Protein AF-A0A7J4LLW8-F1 (afdb_monomer_lite)

Radius of gy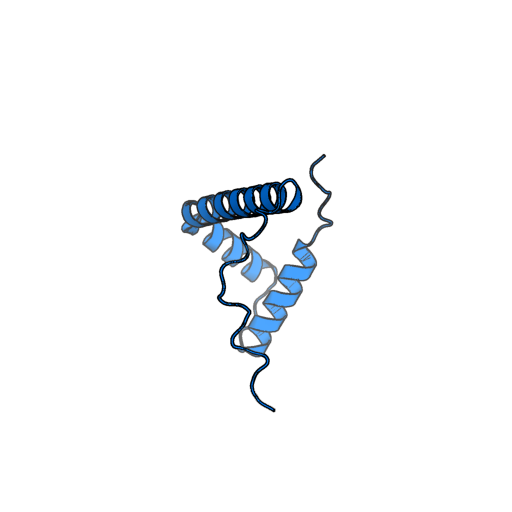ration: 21.95 Å; chains: 1; bounding box: 35×45×52 Å

Structure (mmCIF, N/CA/C/O backbone):
data_AF-A0A7J4LLW8-F1
#
_entry.id   AF-A0A7J4LLW8-F1
#
loop_
_atom_site.group_PDB
_atom_site.id
_atom_site.type_symbol
_atom_site.label_atom_id
_atom_site.label_alt_id
_atom_site.label_comp_id
_atom_site.label_asym_id
_atom_site.label_entity_id
_atom_site.label_seq_id
_atom_site.pdbx_PDB_ins_code
_atom_site.Cartn_x
_atom_site.Cartn_y
_atom_site.Cartn_z
_atom_site.occupancy
_atom_site.B_iso_or_equiv
_atom_site.auth_seq_id
_atom_site.auth_comp_id
_atom_site.auth_asym_id
_atom_site.auth_atom_id
_atom_site.pdbx_PDB_model_num
ATOM 1 N N . MET A 1 1 ? 13.106 16.616 -16.422 1.00 37.84 1 MET A N 1
ATOM 2 C CA . MET A 1 1 ? 11.704 16.861 -16.038 1.00 37.84 1 MET A CA 1
ATOM 3 C C . 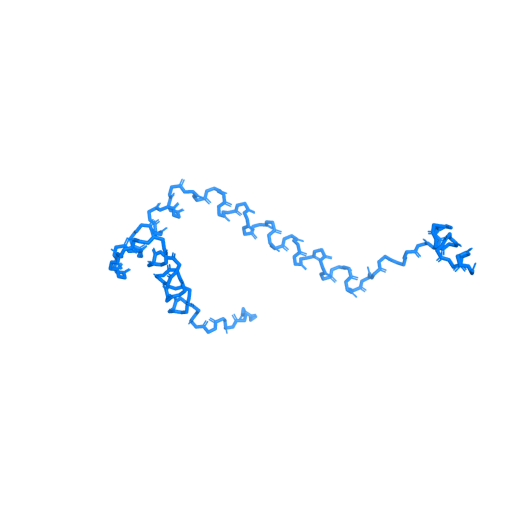MET A 1 1 ? 11.134 15.527 -15.617 1.00 37.84 1 MET A C 1
ATOM 5 O O . MET A 1 1 ? 11.031 14.645 -16.461 1.00 37.84 1 MET A O 1
ATOM 9 N N . GLU A 1 2 ? 10.898 15.335 -14.321 1.00 46.78 2 GLU A N 1
ATOM 10 C CA . GLU A 1 2 ? 10.060 14.217 -13.882 1.00 46.78 2 GLU A CA 1
ATOM 11 C C . GLU A 1 2 ? 8.651 14.466 -14.436 1.00 46.78 2 GLU A C 1
ATOM 13 O O . GLU A 1 2 ? 8.214 15.620 -14.440 1.00 46.78 2 GLU A O 1
ATOM 18 N N . PRO A 1 3 ? 7.970 13.453 -14.995 1.00 46.16 3 PRO A N 1
ATOM 19 C CA . PRO A 1 3 ? 6.600 13.638 -15.437 1.00 46.16 3 PRO A CA 1
ATOM 20 C C . PRO A 1 3 ? 5.772 14.031 -14.215 1.00 46.16 3 PRO A C 1
ATOM 22 O O . PRO A 1 3 ? 5.819 13.339 -13.198 1.00 46.16 3 PRO A O 1
ATOM 25 N N . GLU A 1 4 ? 5.029 15.134 -14.308 1.00 49.66 4 GLU A N 1
ATOM 26 C CA . GLU A 1 4 ? 4.023 15.476 -13.309 1.00 49.66 4 GLU A CA 1
ATOM 27 C C . GLU A 1 4 ? 2.938 14.399 -13.355 1.00 49.66 4 GLU A C 1
ATOM 29 O O . GLU A 1 4 ? 1.959 14.470 -14.099 1.00 49.66 4 GLU A O 1
ATOM 34 N N . THR A 1 5 ? 3.148 13.326 -12.596 1.00 53.03 5 THR A N 1
ATOM 35 C CA . THR A 1 5 ? 2.101 12.380 -12.251 1.00 53.03 5 THR A CA 1
ATOM 36 C C . THR A 1 5 ? 1.083 13.168 -11.450 1.00 53.03 5 THR A C 1
ATOM 38 O O . THR A 1 5 ? 1.307 13.434 -10.270 1.00 53.03 5 THR A O 1
ATOM 41 N N . GLY A 1 6 ? -0.004 13.587 -12.109 1.00 54.03 6 GLY A N 1
ATOM 42 C CA . GLY A 1 6 ? -1.151 14.190 -11.437 1.00 54.03 6 GLY A CA 1
ATOM 43 C C . GLY A 1 6 ? -1.525 13.357 -10.215 1.00 54.03 6 GLY A C 1
ATOM 44 O O . GLY A 1 6 ? -1.328 12.143 -10.229 1.00 54.03 6 GLY A O 1
ATOM 45 N N . ASP A 1 7 ? -1.992 14.008 -9.151 1.00 64.12 7 ASP A N 1
ATOM 46 C CA . ASP A 1 7 ? -2.186 13.379 -7.844 1.00 64.12 7 ASP A CA 1
ATOM 47 C C . ASP A 1 7 ? -3.083 12.128 -7.954 1.00 64.12 7 ASP A C 1
ATOM 49 O O . ASP A 1 7 ? -4.311 12.201 -7.997 1.00 64.12 7 ASP A O 1
ATOM 53 N N . ILE A 1 8 ? -2.447 10.958 -8.075 1.00 70.12 8 ILE A N 1
ATOM 54 C CA . ILE A 1 8 ? -3.082 9.640 -8.228 1.00 70.12 8 ILE A CA 1
ATOM 55 C C . ILE A 1 8 ? -3.560 9.095 -6.882 1.00 70.12 8 ILE A C 1
ATOM 57 O O . ILE A 1 8 ? -4.355 8.150 -6.832 1.00 70.12 8 ILE A O 1
ATOM 61 N N . THR A 1 9 ? -3.115 9.709 -5.785 1.00 74.50 9 THR A N 1
ATOM 62 C CA . THR A 1 9 ? -3.395 9.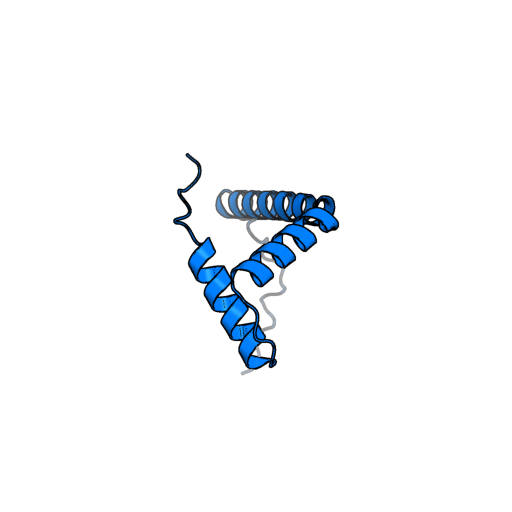301 -4.408 1.00 74.50 9 THR A CA 1
ATOM 63 C C . THR A 1 9 ? -4.898 9.182 -4.130 1.00 74.50 9 THR A C 1
ATOM 65 O O . THR A 1 9 ? -5.327 8.138 -3.632 1.00 74.50 9 THR A O 1
ATOM 68 N N . PRO A 1 10 ? -5.759 10.149 -4.517 1.00 77.00 10 PRO A N 1
ATOM 69 C CA . PRO A 1 10 ? -7.199 10.056 -4.284 1.00 77.00 10 PRO A CA 1
ATOM 70 C C . PRO A 1 10 ? -7.850 8.881 -5.025 1.00 77.00 10 PRO A C 1
ATOM 72 O O . PRO A 1 10 ? -8.762 8.241 -4.493 1.00 77.00 10 PRO A O 1
ATOM 75 N N . HIS A 1 11 ? -7.376 8.566 -6.236 1.00 81.31 11 HIS A N 1
ATOM 76 C CA . HIS A 1 11 ? -7.907 7.460 -7.031 1.00 81.31 11 HIS A CA 1
ATOM 77 C C . HIS A 1 11 ? -7.538 6.105 -6.419 1.00 81.31 11 HIS A C 1
ATOM 79 O O . HIS A 1 11 ? -8.414 5.264 -6.213 1.00 81.31 11 HIS A O 1
ATOM 85 N N . VAL A 1 12 ? -6.267 5.918 -6.052 1.00 84.06 12 VAL A N 1
ATOM 86 C CA . VAL A 1 12 ? -5.776 4.682 -5.421 1.00 84.06 12 VAL A CA 1
ATOM 87 C C . VAL A 1 12 ? -6.523 4.405 -4.116 1.00 84.06 12 VAL A C 1
ATOM 89 O O . VAL A 1 12 ? -7.026 3.299 -3.909 1.00 84.06 12 VAL A O 1
ATOM 92 N N . ILE A 1 13 ? -6.691 5.424 -3.270 1.00 84.81 13 ILE A N 1
ATOM 93 C CA . ILE A 1 13 ? -7.399 5.293 -1.992 1.00 84.81 13 ILE A CA 1
ATOM 94 C C . ILE A 1 13 ? -8.878 4.956 -2.191 1.00 84.81 13 ILE A C 1
ATOM 96 O O . ILE A 1 13 ? -9.415 4.097 -1.485 1.00 84.81 13 ILE A O 1
ATOM 100 N N . LYS A 1 14 ? -9.548 5.572 -3.173 1.00 86.44 14 LYS A N 1
ATOM 101 C CA . LYS A 1 14 ? -10.938 5.237 -3.515 1.00 86.44 14 LYS A CA 1
ATOM 102 C C . LYS A 1 14 ? -11.070 3.773 -3.945 1.00 86.44 14 LYS A C 1
ATOM 104 O O . LYS A 1 14 ? -11.956 3.076 -3.449 1.00 86.44 14 LYS A O 1
ATOM 109 N N . THR A 1 15 ? -10.179 3.302 -4.813 1.00 89.31 15 THR A N 1
ATOM 110 C CA . THR A 1 15 ? -10.170 1.918 -5.307 1.00 89.31 15 THR A CA 1
ATOM 111 C C . THR A 1 15 ? -9.920 0.917 -4.179 1.00 89.31 15 THR A C 1
ATOM 113 O O . THR A 1 15 ? -10.685 -0.035 -4.020 1.00 89.31 15 THR A O 1
ATOM 116 N N . MET A 1 16 ? -8.925 1.165 -3.320 1.00 88.56 16 MET A N 1
ATOM 117 C CA . MET A 1 16 ? -8.638 0.301 -2.169 1.00 88.56 16 MET A CA 1
ATOM 118 C C . MET A 1 16 ? -9.817 0.222 -1.197 1.00 88.56 16 MET A C 1
ATOM 120 O O . MET A 1 16 ? -10.190 -0.873 -0.780 1.00 88.56 16 MET A O 1
ATOM 124 N N . LYS A 1 17 ? -10.469 1.350 -0.880 1.00 87.06 17 LYS A N 1
ATOM 125 C CA . LYS A 1 17 ? -11.687 1.339 -0.050 1.00 87.06 17 LYS A CA 1
ATOM 126 C C . LYS A 1 17 ? -12.809 0.517 -0.681 1.00 87.06 17 LYS A C 1
ATOM 128 O O . LYS A 1 17 ? -13.517 -0.180 0.046 1.00 87.06 17 LYS A O 1
ATOM 133 N N . GLY A 1 18 ? -12.966 0.580 -2.004 1.00 89.94 18 GLY A N 1
ATOM 134 C CA . GLY A 1 18 ? -13.908 -0.257 -2.748 1.00 89.94 18 GLY A CA 1
ATOM 135 C C . GLY A 1 18 ? -13.616 -1.746 -2.559 1.00 89.94 18 GLY A C 1
ATOM 136 O O . GLY A 1 18 ? -14.490 -2.488 -2.123 1.00 89.94 18 GLY A O 1
ATOM 137 N N . HIS A 1 19 ? -12.370 -2.165 -2.791 1.00 92.38 19 HIS A N 1
ATOM 138 C CA . HIS A 1 19 ? -11.942 -3.562 -2.637 1.00 92.38 19 HIS A CA 1
ATOM 139 C C . HIS A 1 19 ? -12.035 -4.082 -1.197 1.00 92.38 19 HIS A C 1
ATOM 141 O O . HIS A 1 19 ? -12.360 -5.244 -0.973 1.00 92.38 19 HIS A O 1
ATOM 147 N N . LEU A 1 20 ? -11.749 -3.244 -0.202 1.00 90.31 20 LEU A N 1
ATOM 148 C CA . LEU A 1 20 ? -11.917 -3.625 1.200 1.00 90.31 20 LEU A CA 1
ATOM 149 C C . LEU A 1 20 ? -13.401 -3.779 1.544 1.00 90.31 20 LEU A C 1
ATOM 151 O O . LEU A 1 20 ? -13.789 -4.753 2.187 1.00 90.31 20 LEU A O 1
ATOM 155 N N . SER A 1 21 ? -14.245 -2.882 1.031 1.00 89.88 21 SER A N 1
ATOM 156 C CA . SER A 1 21 ? -15.691 -2.940 1.250 1.00 89.88 21 SER A CA 1
ATOM 157 C C . SER A 1 21 ? -16.319 -4.195 0.639 1.00 89.88 21 SER A C 1
ATOM 159 O O . SER A 1 21 ? -17.164 -4.808 1.289 1.00 89.88 21 SER A O 1
ATOM 161 N N . THR A 1 22 ? -15.890 -4.629 -0.556 1.00 93.62 22 THR A N 1
ATOM 162 C CA . THR A 1 22 ? -16.366 -5.890 -1.164 1.00 93.62 22 THR A CA 1
ATOM 163 C C . THR A 1 22 ? -15.955 -7.128 -0.366 1.00 93.62 22 THR A C 1
ATOM 165 O O . THR A 1 22 ? -16.611 -8.159 -0.462 1.00 93.62 22 THR A O 1
ATOM 168 N N . ARG A 1 23 ? -14.917 -7.020 0.470 1.00 93.31 23 ARG A N 1
ATOM 169 C CA . ARG A 1 23 ? -14.458 -8.065 1.399 1.00 93.31 23 ARG A CA 1
ATOM 170 C C . ARG A 1 23 ? -15.028 -7.912 2.816 1.00 93.31 23 ARG A C 1
ATOM 172 O O . ARG A 1 23 ? -14.560 -8.574 3.735 1.00 93.31 23 ARG A O 1
ATOM 179 N N . GLY A 1 24 ? -16.011 -7.030 3.012 1.00 92.56 24 GLY A N 1
ATOM 180 C CA . GLY A 1 24 ? -16.658 -6.801 4.308 1.00 92.56 24 GLY A CA 1
ATOM 181 C C . GLY A 1 24 ? -15.880 -5.898 5.273 1.00 92.56 24 GLY A C 1
ATOM 182 O O . GLY A 1 24 ? -16.312 -5.700 6.405 1.00 92.56 24 GLY A O 1
ATOM 183 N N . LEU A 1 25 ? -14.765 -5.303 4.841 1.00 90.19 25 LEU A N 1
ATOM 184 C CA . LEU A 1 25 ? -13.934 -4.423 5.660 1.00 90.19 25 LEU A CA 1
ATOM 185 C C . LEU A 1 25 ? -14.253 -2.956 5.365 1.00 90.19 25 LEU A C 1
ATOM 187 O O . LEU A 1 25 ? -13.809 -2.380 4.370 1.00 90.19 25 LEU A O 1
ATOM 191 N N . ARG A 1 26 ? -15.011 -2.320 6.262 1.00 90.69 26 ARG A N 1
ATOM 192 C CA . ARG A 1 26 ? -15.249 -0.872 6.227 1.00 90.69 26 ARG A CA 1
ATOM 193 C C . ARG A 1 26 ? -14.215 -0.164 7.091 1.00 90.69 26 ARG A C 1
ATOM 195 O O . ARG A 1 26 ? -14.243 -0.271 8.311 1.00 90.69 26 ARG A O 1
ATOM 202 N N . VAL A 1 27 ? -13.332 0.595 6.452 1.00 89.31 27 VAL A N 1
ATOM 203 C CA . VAL A 1 27 ? -12.305 1.397 7.128 1.00 89.31 27 VAL A CA 1
ATOM 204 C C . VAL A 1 27 ? -12.448 2.871 6.771 1.00 89.31 27 VAL A C 1
ATOM 206 O O . VAL A 1 27 ? -12.820 3.237 5.649 1.00 89.31 27 VAL A O 1
ATOM 209 N N . SER A 1 28 ? -12.163 3.741 7.741 1.00 91.12 28 SER A N 1
ATOM 210 C CA . SER A 1 28 ? -12.082 5.175 7.476 1.00 91.12 28 SER A CA 1
ATOM 211 C C . SER A 1 28 ? -10.888 5.463 6.564 1.00 91.12 28 SER A C 1
ATOM 213 O O . SER A 1 28 ? -9.905 4.724 6.548 1.00 91.12 28 SER A O 1
ATOM 215 N N . GLN A 1 29 ? -10.962 6.552 5.798 1.00 86.69 29 GLN A N 1
ATOM 216 C CA . GLN A 1 29 ? -9.849 6.949 4.933 1.00 86.69 29 GLN A CA 1
ATOM 217 C C . GLN A 1 29 ? -8.573 7.211 5.738 1.00 86.69 29 GLN A C 1
ATOM 219 O O . GLN A 1 29 ? -7.507 6.783 5.320 1.00 86.69 29 GLN A O 1
ATOM 224 N N . ARG A 1 30 ? -8.697 7.853 6.909 1.00 89.44 30 ARG A N 1
ATOM 225 C CA . ARG A 1 30 ? -7.572 8.080 7.821 1.00 89.44 30 ARG A CA 1
ATOM 226 C C . ARG A 1 30 ? -6.936 6.760 8.251 1.00 89.44 30 ARG A C 1
ATOM 228 O O . ARG A 1 30 ? -5.752 6.577 8.037 1.00 89.44 30 ARG A O 1
ATOM 235 N N . LYS A 1 31 ? -7.737 5.806 8.743 1.00 89.62 31 LYS A N 1
ATOM 236 C CA . LYS A 1 31 ? -7.211 4.514 9.199 1.00 89.62 31 LYS A CA 1
ATOM 237 C C . LYS A 1 31 ? -6.548 3.727 8.067 1.00 89.62 31 LYS A C 1
ATOM 239 O O . LYS A 1 31 ? -5.528 3.095 8.295 1.00 89.62 31 LYS A O 1
ATOM 244 N N . LEU A 1 32 ? -7.110 3.785 6.858 1.00 88.62 32 LEU A N 1
ATOM 245 C CA . LEU A 1 32 ? -6.499 3.172 5.682 1.00 88.62 32 LEU A CA 1
ATOM 246 C C . LEU A 1 32 ? -5.144 3.809 5.347 1.00 88.62 32 LEU A C 1
ATOM 248 O O . LEU A 1 32 ? -4.191 3.080 5.103 1.00 88.62 32 LEU A O 1
ATOM 252 N N . MET A 1 33 ? -5.055 5.142 5.354 1.00 87.50 33 MET A N 1
ATOM 253 C CA . MET A 1 33 ? -3.795 5.858 5.127 1.00 87.50 33 MET A CA 1
ATOM 254 C C . MET A 1 33 ? -2.750 5.506 6.184 1.00 87.50 33 MET A C 1
ATOM 256 O O . MET A 1 33 ? -1.628 5.176 5.820 1.00 87.50 33 MET A O 1
ATOM 260 N N . ASP A 1 34 ? -3.131 5.515 7.462 1.00 90.56 34 ASP A N 1
ATOM 261 C CA . ASP A 1 34 ? -2.229 5.187 8.569 1.00 90.56 34 ASP A CA 1
ATOM 262 C C . ASP A 1 34 ? -1.669 3.768 8.409 1.00 90.56 34 ASP A C 1
ATOM 264 O O . ASP A 1 34 ? -0.462 3.572 8.458 1.00 90.56 34 ASP A O 1
ATOM 268 N N . THR A 1 35 ? -2.531 2.787 8.120 1.00 90.00 35 THR A N 1
ATOM 269 C CA . THR A 1 35 ? -2.112 1.394 7.908 1.00 90.00 35 THR A CA 1
ATOM 270 C C . THR A 1 35 ? -1.238 1.222 6.665 1.00 90.00 35 THR A C 1
ATOM 272 O O . THR A 1 35 ? -0.309 0.421 6.681 1.00 90.00 35 THR A O 1
ATOM 275 N N . ILE A 1 36 ? -1.500 1.966 5.584 1.00 88.62 36 ILE A N 1
ATOM 276 C CA . ILE A 1 36 ? -0.627 1.954 4.403 1.00 88.62 36 ILE A CA 1
ATOM 277 C C . ILE A 1 36 ? 0.748 2.519 4.765 1.00 88.62 36 ILE A C 1
ATOM 279 O O . ILE A 1 36 ? 1.751 1.907 4.424 1.00 88.62 36 ILE A O 1
ATOM 283 N N . LEU A 1 37 ? 0.814 3.658 5.457 1.00 88.00 37 LEU A N 1
ATOM 284 C CA . LEU A 1 37 ? 2.084 4.280 5.842 1.00 88.00 37 LEU A CA 1
ATOM 285 C C . LEU A 1 37 ? 2.890 3.400 6.804 1.00 88.00 37 LEU A C 1
ATOM 287 O O . LEU A 1 37 ? 4.101 3.263 6.635 1.00 88.00 37 LEU A O 1
ATOM 291 N N . GLU A 1 38 ? 2.220 2.777 7.770 1.00 91.75 38 GLU A N 1
ATOM 292 C CA . GLU A 1 38 ? 2.813 1.812 8.701 1.00 91.75 38 GLU A CA 1
ATOM 293 C C . GLU A 1 38 ? 3.412 0.625 7.936 1.00 91.75 38 GLU A C 1
ATOM 295 O O . GLU A 1 38 ? 4.610 0.370 8.043 1.00 91.75 38 GLU A O 1
ATOM 300 N N . PHE A 1 39 ? 2.635 0.004 7.039 1.00 90.88 39 PHE A N 1
ATOM 301 C CA . PHE A 1 39 ? 3.123 -1.072 6.174 1.00 90.88 39 PHE A CA 1
ATOM 302 C C . PHE A 1 39 ? 4.318 -0.636 5.316 1.00 90.88 39 PHE A C 1
ATOM 304 O O . PHE A 1 39 ? 5.282 -1.387 5.170 1.00 90.88 39 PHE A O 1
ATOM 311 N N . LEU A 1 40 ? 4.277 0.572 4.742 1.00 88.06 40 LEU A N 1
ATOM 312 C CA . LEU A 1 40 ? 5.381 1.082 3.929 1.00 88.06 40 LEU A CA 1
ATOM 313 C C . LEU A 1 40 ? 6.656 1.278 4.759 1.00 88.06 40 LEU A C 1
ATOM 315 O O . LEU A 1 40 ? 7.747 0.988 4.277 1.00 88.06 40 LEU A O 1
ATOM 319 N N . THR A 1 41 ? 6.519 1.737 6.001 1.00 89.81 41 THR A N 1
ATOM 320 C CA . THR A 1 41 ? 7.650 1.941 6.917 1.00 89.81 41 THR A CA 1
ATOM 321 C C . THR A 1 41 ? 8.266 0.604 7.328 1.00 89.81 41 THR A C 1
ATOM 323 O O . THR A 1 41 ? 9.484 0.456 7.316 1.00 89.81 41 THR A O 1
ATOM 326 N N . GLU A 1 42 ? 7.442 -0.403 7.617 1.00 93.50 42 GLU A N 1
ATOM 327 C CA . GLU A 1 42 ? 7.912 -1.746 7.984 1.00 93.50 42 GLU A CA 1
ATOM 328 C C . GLU A 1 42 ? 8.591 -2.483 6.818 1.00 93.50 42 GLU A C 1
ATOM 330 O O . GLU A 1 42 ? 9.452 -3.334 7.033 1.00 93.50 42 GLU A O 1
ATOM 335 N N . ASN A 1 43 ? 8.229 -2.146 5.577 1.00 92.12 43 ASN A N 1
ATOM 336 C CA . ASN A 1 43 ? 8.683 -2.835 4.366 1.00 92.12 43 ASN A CA 1
ATOM 337 C C . ASN A 1 43 ? 9.584 -1.958 3.478 1.00 92.12 43 ASN A C 1
ATOM 339 O O . ASN A 1 43 ? 9.685 -2.187 2.268 1.00 92.12 43 ASN A O 1
ATOM 343 N N . GLU A 1 44 ? 10.269 -0.970 4.065 1.00 89.88 44 GLU A N 1
ATOM 344 C CA . GLU A 1 44 ? 11.109 0.007 3.353 1.00 89.88 44 GLU A CA 1
ATOM 345 C C . GLU A 1 44 ? 12.089 -0.657 2.371 1.00 89.88 44 GLU A C 1
ATOM 347 O O . GLU A 1 44 ? 12.187 -0.265 1.206 1.00 89.88 44 GLU A O 1
ATOM 352 N N . SER A 1 45 ? 12.781 -1.712 2.808 1.00 88.31 45 SER A N 1
ATOM 353 C CA . SER A 1 45 ? 13.778 -2.409 1.984 1.00 88.31 45 SER A CA 1
ATOM 354 C C . SER A 1 45 ? 13.177 -3.027 0.719 1.00 88.31 45 SER A C 1
ATOM 356 O O . SER A 1 45 ? 13.772 -2.939 -0.359 1.00 88.31 45 SER A O 1
ATOM 358 N N . GLU A 1 46 ? 11.982 -3.616 0.814 1.00 87.12 46 GLU A N 1
ATOM 359 C CA . GLU A 1 46 ? 11.312 -4.206 -0.344 1.00 87.12 46 GLU A CA 1
ATOM 360 C C . GLU A 1 46 ? 10.795 -3.127 -1.304 1.00 87.12 46 GLU A C 1
ATOM 362 O O . GLU A 1 46 ? 10.888 -3.275 -2.524 1.00 87.12 46 GLU A O 1
ATOM 367 N N . ILE A 1 47 ? 10.330 -1.994 -0.776 1.00 88.50 47 ILE A N 1
ATOM 368 C CA . ILE A 1 47 ? 9.932 -0.842 -1.592 1.00 88.50 47 ILE A CA 1
ATOM 369 C C . ILE A 1 47 ? 11.134 -0.304 -2.368 1.00 88.50 47 ILE A C 1
ATOM 371 O O . ILE A 1 47 ? 11.046 -0.108 -3.582 1.00 88.50 47 ILE A O 1
ATOM 375 N N . LEU A 1 48 ? 12.276 -0.122 -1.700 1.00 87.00 48 LEU A N 1
ATOM 376 C CA . LEU A 1 48 ? 13.517 0.312 -2.341 1.00 87.00 48 LEU A CA 1
ATOM 377 C C . LEU A 1 48 ? 13.963 -0.668 -3.432 1.00 87.00 48 LEU A C 1
ATOM 379 O O . LEU A 1 48 ? 14.376 -0.233 -4.511 1.00 87.00 48 LEU A O 1
ATOM 383 N N . TYR A 1 49 ? 13.853 -1.975 -3.184 1.00 89.12 49 TYR A N 1
ATOM 384 C CA . TYR A 1 49 ? 14.141 -3.002 -4.185 1.00 89.12 49 TYR A CA 1
ATOM 385 C C . TYR A 1 49 ? 13.210 -2.887 -5.399 1.00 89.12 49 TYR A C 1
ATOM 387 O O . TYR A 1 49 ? 13.692 -2.786 -6.527 1.00 89.12 49 TYR A O 1
ATOM 395 N N . ARG A 1 50 ? 11.892 -2.795 -5.190 1.00 81.00 50 ARG A N 1
ATOM 396 C CA . ARG A 1 50 ? 10.904 -2.686 -6.277 1.00 81.00 50 ARG A CA 1
ATOM 397 C C . ARG A 1 50 ? 11.045 -1.397 -7.088 1.00 81.00 50 ARG A C 1
ATOM 399 O O . ARG A 1 50 ? 10.876 -1.423 -8.305 1.00 81.00 50 ARG A O 1
ATOM 406 N N . ILE A 1 51 ? 11.397 -0.275 -6.456 1.00 83.19 51 ILE A N 1
ATOM 407 C CA . ILE A 1 51 ? 11.692 0.982 -7.164 1.00 83.19 51 ILE A CA 1
ATOM 408 C C . ILE A 1 51 ? 12.937 0.822 -8.046 1.00 83.19 51 ILE A C 1
ATOM 410 O O . ILE A 1 51 ? 12.939 1.271 -9.195 1.00 83.19 51 ILE A O 1
ATOM 414 N N . LYS A 1 52 ? 13.993 0.171 -7.539 1.00 82.12 52 LYS A N 1
ATOM 415 C CA . LYS A 1 52 ? 15.215 -0.107 -8.313 1.00 82.12 52 LYS A CA 1
ATOM 416 C C . LYS A 1 52 ? 14.947 -1.066 -9.476 1.00 82.12 52 LYS A C 1
ATOM 418 O O . LYS A 1 52 ? 15.393 -0.795 -10.588 1.00 82.12 52 LYS A O 1
ATOM 423 N N . GLU A 1 53 ? 14.188 -2.133 -9.246 1.00 77.38 53 GLU A N 1
ATOM 424 C CA . GLU A 1 53 ? 13.738 -3.085 -10.272 1.00 77.38 53 GLU A CA 1
ATOM 425 C C . GLU A 1 53 ? 12.922 -2.396 -11.365 1.00 77.38 53 GLU A C 1
ATOM 427 O O . GLU A 1 53 ? 13.211 -2.571 -12.545 1.00 77.38 53 GLU A O 1
ATOM 432 N N . LYS A 1 54 ? 11.956 -1.545 -10.995 1.00 70.69 54 LYS A N 1
ATOM 433 C CA . LYS A 1 54 ? 11.146 -0.797 -11.963 1.00 70.69 54 LYS A CA 1
ATOM 434 C C . LYS A 1 54 ? 12.006 0.121 -12.835 1.00 70.69 54 LYS A C 1
ATOM 436 O O . LYS A 1 54 ? 11.853 0.109 -14.052 1.00 70.69 54 LYS A O 1
ATOM 441 N N . LYS A 1 55 ? 12.969 0.838 -12.241 1.00 69.38 55 LYS A N 1
ATOM 442 C CA . LYS A 1 55 ? 13.951 1.642 -12.993 1.00 69.38 55 LYS A CA 1
ATOM 443 C C . LYS A 1 55 ? 14.793 0.781 -13.937 1.00 69.38 55 LYS A C 1
ATOM 445 O O . LYS A 1 55 ? 15.064 1.186 -15.062 1.00 69.38 5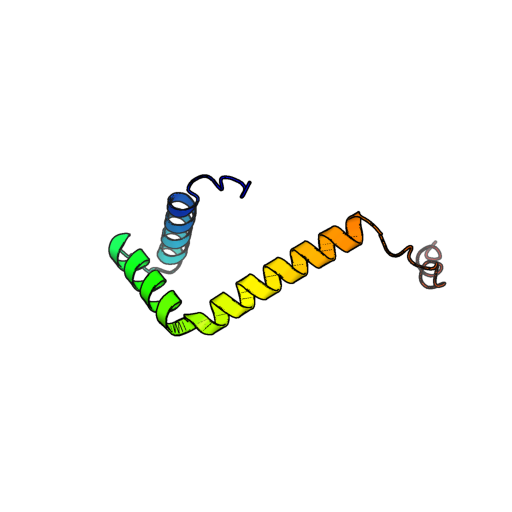5 LYS A O 1
ATOM 450 N N . ASN A 1 56 ? 15.196 -0.410 -13.497 1.00 69.25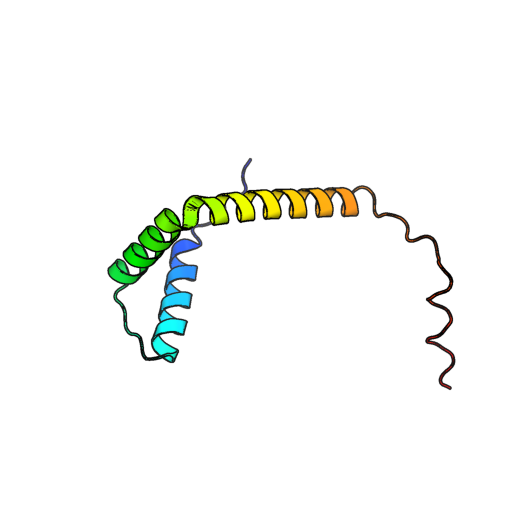 56 ASN A N 1
ATOM 451 C CA . ASN A 1 56 ? 15.953 -1.350 -14.321 1.00 69.25 56 ASN A CA 1
ATOM 452 C C . ASN A 1 56 ? 15.106 -1.896 -15.483 1.00 69.25 56 ASN A C 1
ATOM 454 O O . ASN A 1 56 ? 15.588 -1.988 -16.607 1.00 69.25 56 ASN A O 1
ATOM 458 N N . TYR A 1 57 ? 13.833 -2.209 -15.241 1.00 64.56 57 TYR A N 1
ATOM 459 C CA . TYR A 1 57 ? 12.890 -2.645 -16.269 1.00 64.56 57 TYR A CA 1
ATOM 460 C C . TYR A 1 57 ? 12.627 -1.549 -17.307 1.00 64.56 57 TYR A C 1
ATOM 462 O O . TYR A 1 57 ? 12.744 -1.804 -18.501 1.00 64.56 57 TYR A O 1
ATOM 470 N N . GLU A 1 58 ? 12.367 -0.314 -16.874 1.00 69.69 58 GLU A N 1
ATOM 471 C CA . GLU A 1 58 ? 12.211 0.842 -17.766 1.00 69.69 58 GLU A CA 1
ATOM 472 C C . GLU A 1 58 ? 13.486 1.104 -18.582 1.00 69.69 58 GLU A C 1
ATOM 474 O O . GLU A 1 58 ? 13.416 1.357 -19.784 1.00 69.69 58 GLU A O 1
ATOM 479 N N . MET A 1 59 ? 14.666 0.967 -17.967 1.00 67.94 59 MET A N 1
ATOM 480 C CA . MET A 1 59 ? 15.949 1.079 -18.666 1.00 67.94 59 MET A CA 1
ATOM 481 C C . MET A 1 59 ? 16.142 -0.039 -19.700 1.00 67.94 59 MET A C 1
ATOM 483 O O . MET A 1 59 ? 16.611 0.226 -20.806 1.00 67.94 59 MET A O 1
ATOM 487 N N . LYS A 1 60 ? 15.786 -1.284 -19.363 1.00 64.88 60 LYS A N 1
ATOM 488 C CA . LYS A 1 60 ? 15.844 -2.426 -20.286 1.00 64.88 60 LYS A CA 1
ATOM 489 C C . LYS A 1 60 ? 14.872 -2.254 -21.447 1.00 64.88 60 LYS A C 1
ATOM 491 O O . LYS A 1 60 ? 15.280 -2.469 -22.579 1.00 64.88 60 LYS A O 1
ATOM 496 N N . LEU A 1 61 ? 13.640 -1.819 -21.185 1.00 62.38 61 LEU A N 1
ATOM 497 C CA . LEU A 1 61 ? 12.658 -1.498 -22.221 1.00 62.38 61 LEU A CA 1
ATOM 498 C C . LEU A 1 61 ? 13.160 -0.390 -23.142 1.00 62.38 61 LEU A C 1
ATOM 500 O O . LEU A 1 61 ? 13.085 -0.532 -24.355 1.00 62.38 61 LEU A O 1
ATOM 504 N N . LYS A 1 62 ? 13.720 0.688 -22.583 1.00 69.75 62 LYS A N 1
ATOM 505 C CA . LYS A 1 62 ? 14.303 1.771 -23.379 1.00 69.75 62 LYS A CA 1
ATOM 506 C C . LYS A 1 62 ? 15.430 1.256 -24.278 1.00 69.75 62 LYS A C 1
ATOM 508 O O . LYS A 1 62 ? 15.408 1.531 -25.470 1.00 69.75 62 LYS A O 1
ATOM 513 N N . LYS A 1 63 ? 16.342 0.436 -23.743 1.00 65.69 63 LYS A N 1
ATOM 514 C CA . LYS A 1 63 ? 17.393 -0.223 -24.538 1.00 65.69 63 LYS A CA 1
ATOM 515 C C . LYS A 1 63 ? 16.824 -1.137 -25.627 1.00 65.69 63 LYS A C 1
ATOM 517 O O . LYS A 1 63 ? 17.336 -1.116 -26.735 1.00 65.69 63 LYS A O 1
ATOM 522 N N . TRP A 1 64 ? 15.770 -1.896 -25.329 1.00 63.41 64 TRP A N 1
ATOM 523 C CA . TRP A 1 64 ? 15.063 -2.746 -26.296 1.00 63.41 64 TRP A CA 1
ATOM 524 C C . TRP A 1 64 ? 14.367 -1.952 -27.404 1.00 63.41 64 TRP A C 1
ATOM 526 O O . TRP A 1 64 ? 14.292 -2.422 -28.528 1.00 63.41 64 TRP A O 1
ATOM 536 N N . VAL A 1 65 ? 13.835 -0.767 -27.109 1.00 62.81 65 VAL A N 1
ATOM 537 C CA . VAL A 1 65 ? 13.213 0.100 -28.122 1.00 62.81 65 VAL A CA 1
ATOM 538 C C . VAL A 1 65 ? 14.277 0.802 -28.970 1.00 62.81 65 VAL A C 1
ATOM 540 O O . VAL A 1 65 ? 14.098 0.948 -30.173 1.00 62.81 65 VAL A O 1
ATOM 543 N N . GLU A 1 66 ? 15.384 1.231 -28.356 1.00 69.88 66 GLU A N 1
ATOM 544 C CA . GLU A 1 66 ? 16.489 1.926 -29.035 1.00 69.88 66 GLU A CA 1
ATOM 545 C C . GLU A 1 66 ? 17.348 0.985 -29.890 1.00 69.88 66 GLU A C 1
ATOM 547 O O . GLU A 1 66 ? 17.855 1.383 -30.935 1.00 69.88 66 GLU A O 1
ATOM 552 N N . SER A 1 67 ? 17.504 -0.263 -29.458 1.00 60.50 67 SER A N 1
ATOM 553 C CA . SER A 1 67 ? 18.151 -1.330 -30.210 1.00 60.50 67 SER A CA 1
ATOM 554 C C . SER A 1 67 ? 17.398 -2.624 -29.910 1.00 60.50 67 SER A C 1
ATOM 556 O O . SER A 1 67 ? 17.772 -3.364 -28.992 1.00 60.50 67 SER A O 1
ATOM 558 N N . PRO A 1 68 ? 16.301 -2.892 -30.643 1.00 55.97 68 PRO A N 1
ATOM 559 C CA . PRO A 1 68 ? 15.672 -4.195 -30.588 1.00 55.97 68 PRO A CA 1
ATOM 560 C C . PRO A 1 68 ? 16.745 -5.189 -30.994 1.00 55.97 68 PRO A C 1
ATOM 562 O O . PRO A 1 68 ? 17.373 -5.025 -32.041 1.00 55.97 68 PRO A O 1
ATOM 565 N N . VAL A 1 69 ? 17.004 -6.178 -30.142 1.00 58.78 69 VAL A N 1
ATOM 566 C CA . VAL A 1 69 ? 17.802 -7.324 -30.561 1.00 58.78 69 VAL A CA 1
ATOM 567 C C . VAL A 1 69 ? 17.041 -7.892 -31.750 1.00 58.78 69 VAL A C 1
ATOM 569 O O . VAL A 1 69 ? 15.913 -8.357 -31.576 1.00 58.78 69 VAL A O 1
ATOM 572 N N . GLU A 1 70 ? 17.591 -7.758 -32.959 1.00 55.22 70 GLU A N 1
ATOM 573 C CA . GLU A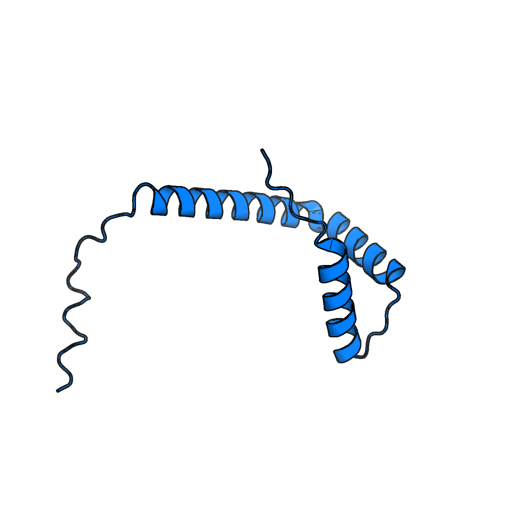 1 70 ? 17.062 -8.476 -34.108 1.00 55.22 70 GLU A CA 1
ATOM 574 C C . GLU A 1 70 ? 17.080 -9.937 -33.687 1.00 55.22 70 GLU A C 1
ATOM 576 O O . GLU A 1 70 ? 18.142 -10.497 -33.412 1.00 55.22 70 GLU A O 1
ATOM 581 N N . ALA A 1 71 ? 15.893 -10.513 -33.496 1.00 53.06 71 ALA A N 1
ATOM 582 C CA . ALA A 1 71 ? 15.782 -11.933 -33.273 1.00 53.06 71 ALA A CA 1
ATOM 583 C C . ALA A 1 71 ? 16.421 -12.570 -34.504 1.00 53.06 71 ALA A C 1
ATOM 585 O O . ALA A 1 71 ? 15.847 -12.517 -35.595 1.00 53.06 71 ALA A O 1
ATOM 586 N N . GLU A 1 72 ? 17.637 -13.099 -34.349 1.00 51.25 72 GLU A N 1
ATOM 587 C CA . GLU A 1 72 ? 18.187 -14.035 -35.312 1.00 51.25 72 GLU A CA 1
ATOM 588 C C . GLU A 1 72 ? 17.065 -15.035 -35.570 1.00 51.25 72 GLU A C 1
ATOM 590 O O . GLU A 1 72 ? 16.509 -15.603 -34.621 1.00 51.25 72 GLU A O 1
ATOM 595 N N . ARG A 1 73 ? 16.652 -15.141 -36.838 1.00 47.16 73 ARG A N 1
ATOM 596 C CA . ARG A 1 73 ? 15.669 -16.121 -37.289 1.00 47.16 73 ARG A CA 1
ATOM 597 C C . ARG A 1 73 ? 16.240 -17.490 -36.953 1.00 47.16 73 ARG A C 1
ATOM 599 O O . ARG A 1 73 ? 16.983 -18.070 -37.728 1.00 47.16 73 ARG A O 1
ATOM 606 N N . THR A 1 74 ? 15.960 -17.943 -35.747 1.00 49.59 74 THR A N 1
ATOM 607 C CA . THR A 1 74 ? 16.145 -19.318 -35.337 1.00 49.59 74 THR A CA 1
ATOM 608 C C . THR A 1 74 ? 14.907 -20.048 -35.829 1.00 49.59 74 THR A C 1
ATOM 610 O O . THR A 1 74 ? 13.791 -19.538 -35.700 1.00 49.59 74 THR A O 1
ATOM 613 N N . ASP A 1 75 ? 15.122 -21.208 -36.443 1.00 49.19 75 ASP A N 1
ATOM 614 C CA . ASP A 1 75 ? 14.173 -22.005 -37.241 1.00 49.19 75 ASP A CA 1
ATOM 615 C C . ASP A 1 75 ? 12.893 -22.463 -36.501 1.00 49.19 75 ASP A C 1
ATOM 617 O O . ASP A 1 75 ? 12.100 -23.241 -37.018 1.00 49.19 75 ASP A O 1
ATOM 621 N N . ALA A 1 76 ? 12.631 -21.957 -35.295 1.00 50.62 76 ALA A N 1
ATOM 622 C CA . ALA A 1 76 ? 11.463 -22.271 -34.477 1.00 50.62 76 ALA A CA 1
ATOM 623 C C . ALA A 1 76 ? 10.131 -21.696 -35.012 1.00 50.62 76 ALA A C 1
ATOM 625 O O . ALA A 1 76 ? 9.089 -21.923 -34.403 1.00 50.62 76 ALA A O 1
ATOM 626 N N . VAL A 1 77 ? 10.141 -20.939 -36.118 1.00 48.38 77 VAL A N 1
ATOM 627 C CA . VAL A 1 77 ? 8.931 -20.332 -36.716 1.00 48.38 77 VAL A CA 1
ATOM 628 C C . VAL A 1 77 ? 8.374 -21.154 -37.891 1.00 48.38 77 VAL A C 1
ATOM 630 O O . VAL A 1 77 ? 7.294 -20.841 -38.379 1.00 48.38 77 VAL A O 1
ATOM 633 N N . GLU A 1 78 ? 9.035 -22.229 -38.336 1.00 47.53 78 GLU A N 1
ATOM 634 C CA . GLU A 1 78 ? 8.517 -23.039 -39.458 1.00 47.53 78 GLU A CA 1
ATOM 635 C C . GLU A 1 78 ? 7.461 -24.089 -39.060 1.00 47.53 78 GLU A C 1
ATOM 637 O O . GLU A 1 78 ? 6.749 -24.591 -39.927 1.00 47.53 78 GLU A O 1
ATOM 642 N N . GLU A 1 79 ? 7.279 -24.409 -37.773 1.00 48.72 79 GLU A N 1
ATOM 643 C CA . GLU A 1 79 ? 6.423 -25.546 -37.377 1.00 48.72 79 GLU A CA 1
ATOM 644 C C . GLU A 1 79 ? 4.924 -25.237 -37.206 1.00 48.72 79 GLU A C 1
ATOM 646 O O . GLU A 1 79 ? 4.132 -26.159 -37.008 1.00 48.72 79 GLU A O 1
ATOM 651 N N . HIS A 1 80 ? 4.486 -23.977 -37.310 1.00 49.12 80 HIS A N 1
ATOM 652 C CA . HIS A 1 80 ? 3.088 -23.620 -37.017 1.00 49.12 80 HIS A CA 1
ATOM 653 C C . HIS A 1 80 ? 2.149 -23.472 -38.228 1.00 49.12 80 HIS A C 1
ATOM 655 O O . HIS A 1 80 ? 0.946 -23.343 -38.012 1.00 49.12 80 HIS A O 1
ATOM 661 N N . ASP A 1 81 ? 2.639 -23.594 -39.469 1.00 43.34 81 ASP A N 1
ATOM 662 C CA . ASP A 1 81 ? 1.815 -23.441 -40.688 1.00 43.34 81 ASP A CA 1
ATOM 663 C C . ASP A 1 81 ? 1.483 -24.762 -41.423 1.00 43.34 81 ASP A C 1
ATOM 665 O O . ASP A 1 81 ? 0.895 -24.741 -42.503 1.00 43.34 81 ASP A O 1
ATOM 669 N N . LEU A 1 82 ? 1.802 -25.933 -40.854 1.00 44.09 82 LEU A N 1
ATOM 670 C CA . LEU A 1 82 ? 1.553 -27.240 -41.498 1.00 44.09 82 LEU A CA 1
ATOM 671 C C . LEU A 1 82 ? 0.325 -28.009 -40.982 1.00 44.09 82 LEU A C 1
ATOM 673 O O . LEU A 1 82 ? 0.200 -29.206 -41.240 1.00 44.09 82 LEU A O 1
ATOM 677 N N . VAL A 1 83 ? -0.616 -27.350 -40.302 1.00 43.75 83 VAL A N 1
ATOM 678 C CA . VAL A 1 83 ? -1.942 -27.943 -40.047 1.00 43.75 83 VAL A CA 1
ATOM 679 C C . VAL A 1 83 ? -2.917 -27.421 -41.104 1.00 43.75 83 VAL A C 1
ATOM 681 O O . VAL A 1 83 ? -3.644 -26.458 -40.871 1.00 43.75 83 VAL A O 1
ATOM 684 N N . VAL A 1 84 ? -2.869 -28.046 -42.286 1.00 45.00 84 VAL A N 1
ATOM 685 C CA . VAL A 1 84 ? -3.910 -27.963 -43.330 1.00 45.00 84 VAL A CA 1
ATOM 686 C C . VAL A 1 84 ? -4.955 -29.042 -43.080 1.00 45.00 84 VAL A C 1
ATOM 688 O O . VAL A 1 84 ? -4.545 -30.200 -42.836 1.00 45.00 84 VAL A O 1
#

Foldseek 3Di:
DPPPPDPCPVVVLVVVCVVCVVVVHHDDSVVVVVVVVVVCVVCVVVVVVVVVVVVVVVVVVVVCVVPPPPPPPDVPPPPPPPPD

pLDDT: mean 73.2, std 17.36, range [37.84, 93.62]

Secondary structure (DSSP, 8-state):
--------HHHHHHHHHHHHHHTT----HHHHHHHHHHHHHHTHHHHHHHHHHHHHHHHHHHHHHHS-------GGGSTTS---

Sequence (84 aa):
MEPETGDITPHVIKTMKGHLSTRGLRVSQRKLMDTILEFLTENESEILYRIKEKKNYEMKLKKWVESPVEAERTDAVEEHDLVV